Protein AF-A0A9D8T3E1-F1 (afdb_monomer_lite)

Structure (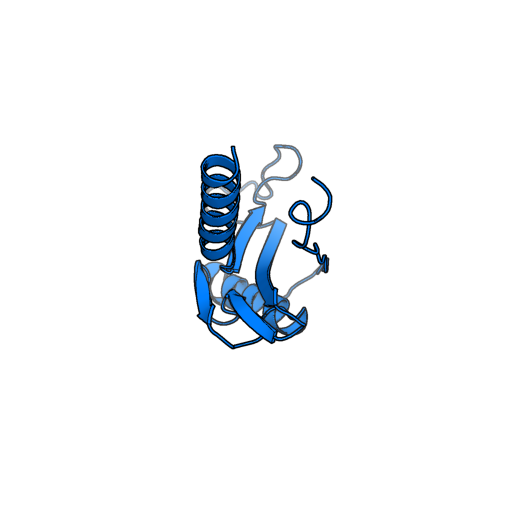mmCIF, N/CA/C/O backbone):
data_AF-A0A9D8T3E1-F1
#
_entry.id   AF-A0A9D8T3E1-F1
#
loop_
_atom_site.group_PDB
_atom_site.id
_atom_site.type_symbol
_atom_site.label_atom_id
_atom_site.label_alt_id
_atom_site.label_comp_id
_atom_site.label_asym_id
_atom_site.label_entity_id
_atom_site.label_seq_id
_atom_site.pdbx_PDB_ins_code
_atom_site.Cartn_x
_atom_site.Cartn_y
_atom_site.Cartn_z
_atom_site.occupancy
_atom_site.B_iso_or_equiv
_atom_site.auth_seq_id
_atom_site.auth_comp_id
_atom_site.auth_asym_id
_atom_site.auth_atom_id
_atom_site.pdbx_PDB_model_num
ATOM 1 N N . MET A 1 1 ? 8.317 22.763 -31.680 1.00 54.91 1 MET A N 1
ATOM 2 C CA . MET A 1 1 ? 7.349 21.783 -31.128 1.00 54.91 1 MET A CA 1
ATOM 3 C C . MET A 1 1 ? 8.020 20.753 -30.222 1.00 54.91 1 MET A C 1
ATOM 5 O O . MET A 1 1 ? 7.517 20.549 -29.128 1.00 54.91 1 MET A O 1
ATOM 9 N N . PHE A 1 2 ? 9.201 20.232 -30.577 1.00 56.47 2 PHE A N 1
ATOM 10 C CA . PHE A 1 2 ? 9.992 19.299 -29.751 1.00 56.47 2 PHE A CA 1
ATOM 11 C C . PHE A 1 2 ? 10.198 19.732 -28.284 1.00 56.47 2 PHE A C 1
ATOM 13 O O . PHE A 1 2 ? 9.968 18.948 -27.373 1.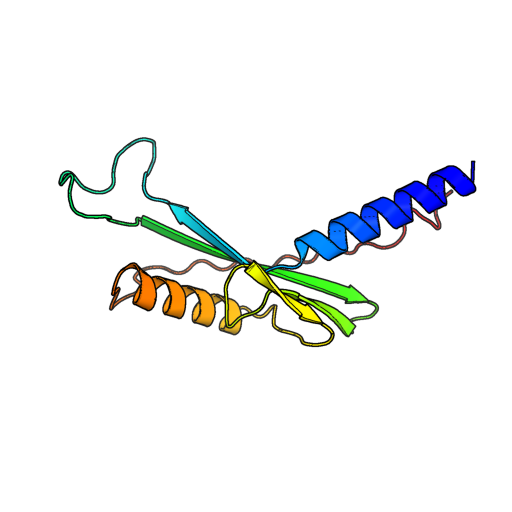00 56.47 2 PHE A O 1
ATOM 20 N N . LYS A 1 3 ? 10.526 21.010 -28.031 1.00 59.91 3 LYS A N 1
ATOM 21 C CA . LYS A 1 3 ? 10.675 21.544 -26.660 1.00 59.91 3 LYS A CA 1
ATOM 22 C C . LYS A 1 3 ? 9.391 21.471 -25.820 1.00 59.91 3 LYS A C 1
ATOM 24 O O . LYS A 1 3 ? 9.479 21.285 -24.617 1.00 59.91 3 LYS A O 1
ATOM 29 N N . LYS A 1 4 ? 8.211 21.611 -26.441 1.00 60.69 4 LYS A N 1
ATOM 30 C CA . LYS A 1 4 ? 6.919 21.528 -25.736 1.00 60.69 4 LYS A CA 1
ATOM 31 C C . LYS A 1 4 ? 6.581 20.075 -25.388 1.00 60.69 4 LYS A C 1
ATOM 33 O O . LYS A 1 4 ? 6.138 19.813 -24.281 1.00 60.69 4 LYS A O 1
ATOM 38 N N . ILE A 1 5 ? 6.873 19.142 -26.297 1.00 68.25 5 ILE A N 1
ATOM 39 C CA . ILE A 1 5 ? 6.680 17.699 -26.085 1.00 68.25 5 ILE A CA 1
ATOM 40 C C . ILE A 1 5 ? 7.617 17.186 -24.983 1.00 68.25 5 ILE A C 1
ATOM 42 O O . ILE A 1 5 ? 7.158 16.506 -24.072 1.00 68.25 5 ILE A O 1
ATOM 46 N N . LEU A 1 6 ? 8.892 17.593 -25.003 1.00 67.38 6 LEU A N 1
ATOM 47 C CA . LEU A 1 6 ? 9.873 17.220 -23.979 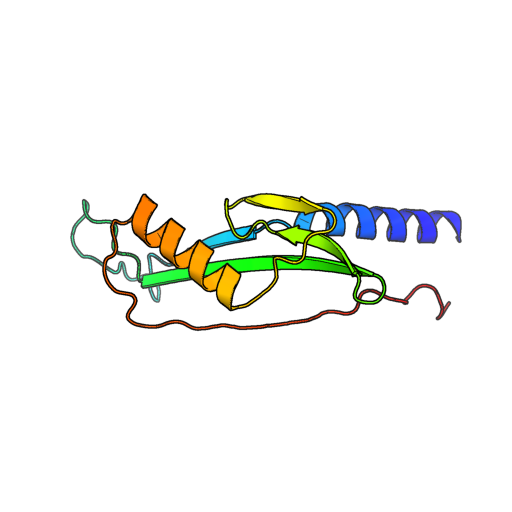1.00 67.38 6 LEU A CA 1
ATOM 48 C C . LEU A 1 6 ? 9.500 17.761 -22.586 1.00 67.38 6 LEU A C 1
ATOM 50 O O . LEU A 1 6 ? 9.701 17.096 -21.574 1.00 67.38 6 LEU A O 1
ATOM 54 N N . PHE A 1 7 ? 8.930 18.968 -22.532 1.00 69.31 7 PHE A N 1
ATOM 55 C CA . PHE A 1 7 ? 8.460 19.560 -21.282 1.00 69.31 7 PHE A CA 1
ATOM 56 C C . PHE A 1 7 ? 7.219 18.834 -20.746 1.00 69.31 7 PHE A C 1
ATOM 58 O O . PHE A 1 7 ? 7.145 18.543 -19.556 1.00 69.31 7 PHE A O 1
ATOM 65 N N . CYS A 1 8 ? 6.272 18.474 -21.619 1.00 67.38 8 CYS A N 1
ATOM 66 C CA . CYS A 1 8 ? 5.104 17.682 -21.238 1.00 67.38 8 CYS A CA 1
ATOM 67 C C . CYS A 1 8 ? 5.488 16.274 -20.761 1.00 67.38 8 CYS A C 1
ATOM 69 O O . CYS A 1 8 ? 4.962 15.827 -19.748 1.00 67.38 8 CYS A O 1
ATOM 71 N N . SER A 1 9 ? 6.431 15.591 -21.419 1.00 64.19 9 SER A N 1
ATOM 72 C CA . SER A 1 9 ? 6.894 14.271 -20.969 1.00 64.19 9 SER A CA 1
ATOM 73 C C . SER A 1 9 ? 7.634 14.340 -19.633 1.00 64.19 9 SER A C 1
ATOM 75 O O . SER A 1 9 ? 7.426 13.486 -18.777 1.00 64.19 9 SER A O 1
ATOM 77 N N . ALA A 1 10 ? 8.455 15.374 -19.422 1.00 64.69 10 ALA A N 1
ATOM 78 C CA . ALA A 1 10 ? 9.139 15.594 -18.149 1.00 64.69 10 ALA A CA 1
ATOM 79 C C . ALA A 1 10 ? 8.152 15.912 -17.015 1.00 64.69 10 ALA A C 1
ATOM 81 O O . ALA A 1 10 ? 8.315 15.418 -15.903 1.00 64.69 10 ALA A O 1
ATOM 82 N N . LEU A 1 11 ? 7.100 16.684 -17.300 1.00 66.38 11 LEU A N 1
ATOM 83 C CA . LEU A 1 11 ? 6.049 16.999 -16.334 1.00 66.38 11 LEU A CA 1
ATOM 84 C C . LEU A 1 11 ? 5.221 15.760 -15.970 1.00 66.38 11 LEU A C 1
ATOM 86 O O . LEU A 1 11 ? 4.952 15.531 -14.796 1.00 66.38 11 LEU A O 1
ATOM 90 N N . ILE A 1 12 ? 4.861 14.932 -16.953 1.00 65.50 12 ILE A N 1
ATOM 91 C CA . ILE A 1 12 ? 4.141 13.671 -16.716 1.00 65.50 12 ILE A CA 1
ATOM 92 C C . ILE A 1 12 ? 5.005 12.709 -15.895 1.00 65.50 12 ILE A C 1
ATOM 94 O O . ILE A 1 12 ? 4.510 12.113 -14.943 1.00 65.50 12 ILE A O 1
ATOM 98 N N . ALA A 1 13 ? 6.302 12.605 -16.202 1.00 63.25 13 ALA A N 1
ATOM 99 C CA . ALA A 1 13 ? 7.236 11.816 -15.405 1.00 63.25 13 ALA A CA 1
ATOM 100 C C . ALA A 1 13 ? 7.360 12.355 -13.969 1.00 63.25 13 ALA A C 1
ATOM 102 O O . ALA A 1 13 ? 7.337 11.575 -13.023 1.00 63.25 13 ALA A O 1
ATOM 103 N N . ALA A 1 14 ? 7.426 13.678 -13.787 1.00 61.69 14 ALA A N 1
ATOM 104 C CA . ALA A 1 14 ? 7.473 14.305 -12.466 1.00 61.69 14 ALA A CA 1
ATOM 105 C C . ALA A 1 14 ? 6.215 14.029 -11.633 1.00 61.69 14 ALA A C 1
ATOM 107 O O . ALA A 1 14 ? 6.323 13.678 -10.461 1.00 61.69 14 ALA A O 1
ATOM 108 N N . ILE A 1 15 ? 5.031 14.118 -12.244 1.00 64.50 15 ILE A N 1
ATOM 109 C CA . ILE A 1 15 ? 3.759 13.815 -11.577 1.00 64.50 15 ILE A CA 1
ATOM 110 C C . ILE A 1 15 ? 3.677 12.320 -11.239 1.00 64.50 15 ILE A C 1
ATOM 112 O O . ILE A 1 15 ? 3.310 11.972 -10.117 1.00 64.50 15 ILE A O 1
ATOM 116 N N . ALA A 1 16 ? 4.097 11.438 -12.151 1.00 61.69 16 ALA A N 1
ATOM 117 C CA . ALA A 1 16 ? 4.136 10.000 -11.899 1.00 61.69 16 ALA A CA 1
ATOM 118 C C . ALA A 1 16 ? 5.060 9.651 -10.721 1.00 61.69 16 ALA A C 1
ATOM 120 O O . ALA A 1 16 ? 4.676 8.869 -9.856 1.00 61.69 16 ALA A O 1
ATOM 121 N N . MET A 1 17 ? 6.238 10.281 -10.622 1.00 58.53 17 MET A N 1
ATOM 122 C CA . MET A 1 17 ? 7.164 10.083 -9.495 1.00 58.53 17 MET A CA 1
ATOM 123 C C . MET A 1 17 ? 6.539 10.446 -8.141 1.00 58.53 17 MET A C 1
ATOM 125 O O . MET A 1 17 ? 6.848 9.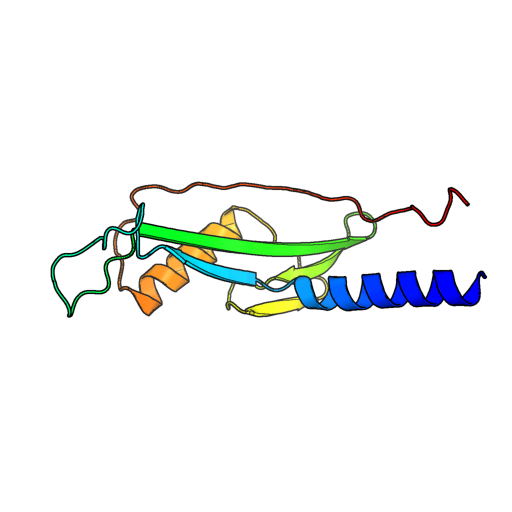802 -7.142 1.00 58.53 17 MET A O 1
ATOM 129 N N . THR A 1 18 ? 5.622 11.418 -8.097 1.00 62.28 18 THR A N 1
ATOM 130 C CA . THR A 1 18 ? 4.899 11.769 -6.860 1.00 62.28 18 THR A CA 1
ATOM 131 C C . THR A 1 18 ? 3.733 10.834 -6.525 1.00 62.28 18 THR A C 1
ATOM 133 O O . THR A 1 18 ? 3.267 10.843 -5.390 1.00 62.28 18 THR A O 1
ATOM 136 N N . SER A 1 19 ? 3.267 10.001 -7.465 1.00 64.06 19 SER A N 1
ATOM 137 C CA . SER A 1 19 ? 2.124 9.097 -7.257 1.00 64.06 19 SER A CA 1
ATOM 138 C C . SER A 1 19 ? 2.508 7.674 -6.843 1.00 64.06 19 SER A C 1
ATOM 140 O O . SER A 1 19 ? 1.631 6.829 -6.703 1.00 64.06 19 SER A O 1
ATOM 142 N N . ALA A 1 20 ? 3.796 7.377 -6.656 1.00 63.78 20 ALA A N 1
ATOM 143 C CA . ALA A 1 20 ? 4.255 6.029 -6.316 1.00 63.78 20 ALA A CA 1
ATOM 144 C C . ALA A 1 20 ? 4.039 5.644 -4.840 1.00 63.78 20 ALA A C 1
ATOM 146 O O . ALA A 1 20 ? 4.417 4.550 -4.444 1.00 63.78 20 ALA A O 1
ATOM 147 N N . CYS A 1 21 ? 3.477 6.514 -3.999 1.00 74.00 21 CYS A N 1
ATOM 148 C CA . CYS A 1 21 ? 3.393 6.230 -2.568 1.00 74.00 21 CYS A CA 1
ATOM 149 C C . CYS A 1 21 ? 2.230 5.287 -2.239 1.00 74.00 21 CYS A C 1
ATOM 151 O O . CYS A 1 21 ? 1.235 5.196 -2.959 1.00 74.00 21 CYS A O 1
ATOM 153 N N . SER A 1 22 ? 2.362 4.564 -1.127 1.00 77.62 22 SER A N 1
ATOM 154 C CA . SER A 1 22 ? 1.280 3.716 -0.619 1.00 77.62 22 SER A CA 1
ATOM 155 C C . SER A 1 22 ? 0.135 4.567 -0.066 1.00 77.62 22 SER A C 1
ATOM 157 O O . SER A 1 22 ? 0.389 5.583 0.584 1.00 77.62 22 SER A O 1
ATOM 159 N N . SER A 1 23 ? -1.112 4.146 -0.265 1.00 78.00 23 SER A N 1
ATOM 160 C CA . SER A 1 23 ? -2.286 4.821 0.294 1.00 78.00 23 SER A CA 1
ATOM 161 C C . SER A 1 23 ? -3.265 3.826 0.906 1.00 78.00 23 SER A C 1
ATOM 163 O O . SER A 1 23 ? -3.434 2.720 0.396 1.00 78.00 23 SER A O 1
ATOM 165 N N . VAL A 1 24 ? -3.911 4.232 2.000 1.00 76.12 24 VAL A N 1
ATOM 166 C CA . VAL A 1 24 ? -4.955 3.463 2.681 1.00 76.12 24 VAL A CA 1
ATOM 167 C C . VAL A 1 24 ? -6.242 4.284 2.666 1.00 76.12 24 VAL A C 1
ATOM 169 O O . VAL A 1 24 ? -6.239 5.458 3.032 1.00 76.12 24 VAL A O 1
ATOM 172 N N . ARG A 1 25 ? -7.346 3.690 2.208 1.00 78.94 25 ARG A N 1
ATOM 173 C CA . ARG A 1 25 ? -8.684 4.301 2.182 1.00 78.94 25 ARG A CA 1
ATOM 174 C C . ARG A 1 25 ? -9.663 3.437 2.966 1.00 78.94 25 ARG A C 1
ATOM 176 O O . ARG A 1 25 ? -9.571 2.212 2.939 1.00 78.94 25 ARG A O 1
ATOM 183 N N . LEU A 1 26 ? -10.609 4.086 3.635 1.00 76.00 26 LEU A N 1
ATOM 184 C CA . LEU A 1 26 ? -11.594 3.445 4.501 1.00 76.00 26 LEU A CA 1
ATOM 185 C C . LEU A 1 26 ? -12.997 3.637 3.929 1.00 76.00 26 LEU A C 1
ATOM 187 O O . LEU A 1 26 ? -13.361 4.748 3.548 1.00 76.00 26 LEU A O 1
ATOM 191 N N . GLY A 1 27 ? -13.772 2.556 3.881 1.00 69.00 27 GLY A N 1
ATOM 192 C CA . GLY A 1 27 ? -15.206 2.583 3.613 1.00 69.00 27 GLY A CA 1
ATOM 193 C C . GLY A 1 27 ? -15.981 2.440 4.919 1.00 69.00 27 GLY A C 1
ATOM 194 O O . GLY A 1 27 ? -16.010 1.351 5.497 1.00 69.00 27 GLY A O 1
ATOM 195 N N . ASN A 1 28 ? -16.597 3.530 5.378 1.00 66.38 28 ASN A N 1
ATOM 196 C CA . ASN A 1 28 ? -17.393 3.564 6.614 1.00 66.38 28 ASN A CA 1
ATOM 197 C C . ASN A 1 28 ? -18.908 3.502 6.353 1.00 66.38 28 ASN A C 1
ATOM 199 O O . ASN A 1 28 ? -19.678 3.222 7.272 1.00 66.38 28 ASN A O 1
ATOM 203 N N . ASP A 1 29 ? -19.311 3.712 5.099 1.00 67.19 29 ASP A N 1
ATOM 204 C CA . ASP A 1 29 ? -20.697 3.695 4.646 1.00 67.19 29 ASP A CA 1
ATOM 205 C C . ASP A 1 29 ? -20.850 2.696 3.493 1.00 67.19 29 ASP A C 1
ATOM 207 O O . ASP A 1 29 ? -19.979 2.583 2.625 1.00 67.19 29 ASP A O 1
ATOM 211 N N . LEU A 1 30 ? -21.969 1.973 3.478 1.00 66.81 30 LEU A N 1
ATOM 212 C CA . LEU A 1 30 ? -22.380 1.123 2.361 1.00 66.81 30 LEU A CA 1
ATOM 213 C C . LEU A 1 30 ? -23.712 1.653 1.837 1.00 66.81 30 LEU A C 1
ATOM 215 O O . LEU A 1 30 ? -24.720 1.569 2.533 1.00 66.81 30 LEU A O 1
ATOM 219 N N . ASN A 1 31 ? -23.723 2.187 0.613 1.00 74.25 31 ASN A N 1
ATOM 220 C CA . ASN A 1 31 ? -24.917 2.780 -0.007 1.00 74.25 31 ASN A CA 1
ATOM 221 C C . ASN A 1 31 ? -25.579 3.867 0.869 1.00 74.25 31 ASN A C 1
ATOM 223 O O . ASN A 1 31 ? -26.783 3.813 1.108 1.00 74.25 31 ASN A O 1
ATOM 227 N N . ASP A 1 32 ? -24.785 4.809 1.390 1.00 72.69 32 ASP A N 1
ATOM 228 C CA . ASP A 1 32 ? -25.217 5.891 2.300 1.00 72.69 32 ASP A CA 1
ATOM 229 C C . ASP A 1 32 ? -25.819 5.428 3.641 1.00 72.69 32 ASP A C 1
ATOM 231 O O . ASP A 1 32 ? -26.373 6.225 4.402 1.00 72.69 32 ASP A O 1
ATOM 235 N N . VAL A 1 33 ? -25.683 4.141 3.974 1.00 67.06 33 VAL A N 1
ATOM 236 C CA . VAL A 1 33 ? -26.074 3.594 5.273 1.00 67.06 33 VAL A CA 1
ATOM 237 C C . VAL A 1 33 ? -24.829 3.399 6.130 1.00 67.06 33 VAL A C 1
ATOM 239 O O . VAL A 1 33 ? -23.891 2.694 5.746 1.00 67.06 33 VAL A O 1
ATOM 242 N N . LYS A 1 34 ? -24.848 4.001 7.323 1.00 67.19 34 LYS A N 1
ATOM 243 C CA . LYS A 1 34 ? -23.814 3.792 8.337 1.00 67.19 34 LYS A CA 1
ATOM 244 C C . LYS A 1 34 ? -23.786 2.332 8.763 1.00 67.19 34 LYS A C 1
ATOM 246 O O . LYS A 1 34 ? -24.821 1.737 9.053 1.00 67.19 34 LYS A O 1
ATOM 251 N N . LEU A 1 35 ? -22.584 1.789 8.895 1.00 67.75 35 LEU A N 1
ATOM 252 C CA . LEU A 1 35 ? -22.369 0.403 9.320 1.00 67.75 35 LEU A CA 1
ATOM 253 C C . LEU A 1 35 ? -22.689 0.140 10.794 1.00 67.75 35 LEU A C 1
ATOM 255 O O . LEU A 1 35 ? -22.731 -1.009 11.225 1.00 67.75 35 LEU A O 1
ATOM 259 N N . THR A 1 36 ? -22.904 1.194 11.573 1.00 66.81 36 THR A N 1
ATOM 260 C CA . THR A 1 36 ? -23.275 1.097 12.979 1.00 66.81 36 THR A CA 1
ATOM 261 C C . THR A 1 36 ? -24.299 2.156 13.345 1.00 66.81 36 THR A C 1
ATOM 263 O O . THR A 1 36 ? -24.282 3.285 12.850 1.00 66.81 36 THR A O 1
ATOM 266 N N . THR A 1 37 ? -25.204 1.765 14.233 1.00 63.06 37 THR A N 1
ATOM 267 C CA . THR A 1 37 ? -26.211 2.625 14.856 1.00 63.06 37 THR A CA 1
ATOM 268 C C . THR A 1 37 ? -25.656 3.418 16.036 1.00 63.06 37 THR A C 1
ATOM 270 O O . THR A 1 37 ? -26.310 4.347 16.505 1.00 63.06 37 THR A O 1
ATOM 273 N N . GLU A 1 38 ? -24.464 3.075 16.531 1.00 64.62 38 GLU A N 1
ATOM 274 C CA . GLU A 1 38 ? -23.857 3.745 17.676 1.00 64.62 38 GLU A CA 1
ATOM 275 C C . GLU A 1 38 ? -22.924 4.885 17.256 1.00 64.62 38 GLU A C 1
ATOM 277 O O . GLU A 1 38 ? -21.961 4.686 16.521 1.00 64.62 38 GLU A O 1
ATOM 282 N N . ALA A 1 39 ? -23.163 6.086 17.790 1.00 60.44 39 ALA A N 1
ATOM 283 C CA . ALA A 1 39 ? -22.393 7.289 17.459 1.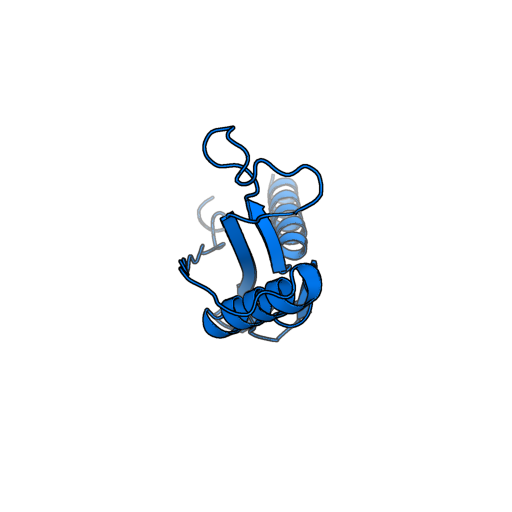00 60.44 39 ALA A CA 1
ATOM 284 C C . ALA A 1 39 ? -20.919 7.250 17.915 1.00 60.44 39 ALA A C 1
ATOM 286 O O . ALA A 1 39 ? -20.121 8.054 17.441 1.00 60.44 39 ALA A O 1
ATOM 287 N N . ASN A 1 40 ? -20.564 6.339 18.829 1.00 56.72 40 ASN A N 1
ATOM 288 C CA . ASN A 1 40 ? -19.236 6.266 19.452 1.00 56.72 40 ASN A CA 1
ATOM 289 C C . ASN A 1 40 ? -18.361 5.114 18.940 1.00 56.72 40 ASN A C 1
ATOM 291 O O . ASN A 1 40 ? -17.216 4.991 19.374 1.00 56.72 40 ASN A O 1
ATOM 295 N N . TYR A 1 41 ? -18.874 4.265 18.048 1.00 55.31 41 TYR A N 1
ATOM 296 C CA . TYR A 1 41 ? -18.104 3.159 17.487 1.00 55.31 41 TYR A CA 1
ATOM 297 C C . TYR A 1 41 ? -17.768 3.462 16.029 1.00 55.31 41 TYR A C 1
ATOM 299 O O . TYR A 1 41 ? -18.656 3.665 15.210 1.00 55.31 41 TYR A O 1
ATOM 307 N N . GLU A 1 42 ? -16.483 3.465 15.681 1.00 57.84 42 GLU A N 1
ATOM 308 C CA . GLU A 1 42 ? -16.070 3.434 14.278 1.00 57.84 42 GLU A CA 1
ATOM 309 C C . GLU A 1 42 ? -16.122 1.979 13.807 1.00 57.84 42 GLU A C 1
ATOM 311 O O . GLU A 1 42 ? -15.214 1.188 14.063 1.00 57.84 42 GLU A O 1
ATOM 316 N N . THR A 1 43 ? -17.231 1.603 13.168 1.00 61.84 43 THR A N 1
ATOM 317 C CA . THR A 1 43 ? -17.301 0.354 12.403 1.00 61.84 43 THR A CA 1
ATOM 318 C C . THR A 1 43 ? -16.832 0.637 10.991 1.00 61.84 43 THR A C 1
ATOM 320 O O . THR A 1 43 ? -17.250 1.609 10.369 1.00 61.84 43 THR A O 1
ATOM 323 N N . MET A 1 44 ? -15.956 -0.221 10.496 1.00 64.19 44 MET A N 1
ATOM 324 C CA . MET A 1 44 ? -15.332 -0.063 9.199 1.00 64.19 44 MET A CA 1
ATOM 325 C C . MET A 1 44 ? -15.687 -1.279 8.349 1.00 64.19 44 MET A C 1
ATOM 327 O O . MET A 1 44 ? -15.507 -2.417 8.781 1.00 64.19 44 MET A O 1
ATOM 331 N N . GLY A 1 45 ? -16.238 -1.035 7.164 1.00 65.69 45 GLY A N 1
ATOM 332 C CA . GLY A 1 45 ? -16.750 -2.088 6.287 1.00 65.69 45 GLY A CA 1
ATOM 333 C C . GLY A 1 45 ? -15.680 -2.624 5.357 1.00 65.69 45 GLY A C 1
ATOM 334 O O . GLY A 1 45 ? -15.671 -3.812 5.058 1.00 65.69 45 GLY A O 1
ATOM 335 N N . HIS A 1 46 ? -14.756 -1.761 4.921 1.00 74.94 46 HIS A N 1
ATOM 336 C CA . HIS A 1 46 ? -13.687 -2.146 4.003 1.00 74.94 46 HIS A CA 1
ATOM 337 C C . HIS A 1 46 ? -12.439 -1.252 4.146 1.00 74.94 46 HIS A C 1
ATOM 339 O O . HIS A 1 46 ? -12.565 -0.029 4.231 1.00 74.94 46 HIS A O 1
ATOM 345 N N . ILE A 1 47 ? -11.238 -1.854 4.164 1.00 78.06 47 ILE A N 1
ATOM 346 C CA . ILE A 1 47 ? -9.953 -1.144 3.992 1.00 78.06 47 ILE A CA 1
ATOM 347 C C . ILE A 1 47 ? -9.475 -1.422 2.582 1.00 78.06 47 ILE A C 1
ATOM 349 O O . ILE A 1 47 ? -9.210 -2.572 2.242 1.00 78.06 47 ILE A O 1
ATOM 353 N N . ASN A 1 48 ? -9.276 -0.370 1.800 1.00 83.06 48 ASN A N 1
ATOM 354 C CA . ASN A 1 48 ? -8.568 -0.468 0.537 1.00 83.06 48 ASN A CA 1
ATOM 355 C C . ASN A 1 48 ? -7.125 0.010 0.720 1.00 83.06 48 ASN A C 1
ATOM 357 O O . ASN A 1 48 ? -6.904 1.166 1.083 1.00 83.06 48 ASN A O 1
ATOM 361 N N . VAL A 1 49 ? -6.152 -0.858 0.447 1.00 83.44 49 VAL A N 1
ATOM 362 C CA . VAL A 1 49 ? -4.726 -0.509 0.452 1.00 83.44 49 VAL A CA 1
ATOM 363 C C . VAL A 1 49 ? -4.186 -0.594 -0.965 1.00 83.44 49 VAL A C 1
ATOM 365 O O . VAL A 1 49 ? -4.200 -1.665 -1.563 1.00 83.44 49 VAL A O 1
ATOM 368 N N . ASP A 1 50 ? -3.648 0.520 -1.453 1.00 84.81 50 ASP A N 1
ATOM 369 C CA . ASP A 1 50 ? -2.993 0.600 -2.754 1.00 84.81 50 ASP A CA 1
ATOM 370 C C . ASP A 1 50 ? -1.495 0.847 -2.554 1.00 84.81 50 ASP A C 1
ATOM 372 O O . ASP A 1 50 ? -1.098 1.811 -1.895 1.00 84.81 50 ASP A O 1
ATOM 376 N N . ILE A 1 51 ? -0.659 0.002 -3.156 1.00 85.44 51 ILE A N 1
ATOM 377 C CA . ILE A 1 51 ? 0.788 0.214 -3.259 1.00 85.44 51 ILE A CA 1
ATOM 378 C C . ILE A 1 51 ? 1.114 0.356 -4.745 1.00 85.44 51 ILE A C 1
ATOM 380 O O . ILE A 1 51 ? 0.867 -0.564 -5.519 1.00 85.44 51 ILE A O 1
ATOM 384 N N . TRP A 1 52 ? 1.655 1.508 -5.139 1.00 85.44 52 TRP A N 1
ATOM 385 C CA . TRP A 1 52 ? 2.049 1.792 -6.520 1.00 85.44 52 TRP A CA 1
ATOM 386 C C . TRP A 1 52 ? 3.562 1.713 -6.689 1.00 85.44 52 TRP A C 1
ATOM 388 O O . TRP A 1 52 ? 4.312 1.872 -5.731 1.00 85.44 52 TRP A O 1
ATOM 398 N N . GLY A 1 53 ? 4.024 1.485 -7.915 1.00 84.19 53 GLY A N 1
ATOM 399 C CA . GLY A 1 53 ? 5.442 1.571 -8.238 1.00 84.19 53 GLY A CA 1
ATOM 400 C C . GLY A 1 53 ? 5.687 1.908 -9.697 1.00 84.19 53 GLY A C 1
ATOM 401 O O . GLY A 1 53 ? 4.864 1.640 -10.571 1.00 84.19 53 GLY A O 1
ATOM 402 N N . ILE A 1 54 ? 6.833 2.530 -9.942 1.00 83.75 54 ILE A N 1
ATOM 403 C CA . ILE A 1 54 ? 7.330 2.931 -11.250 1.00 83.75 54 ILE A CA 1
ATOM 404 C C . ILE A 1 54 ? 8.559 2.088 -11.544 1.00 83.75 54 ILE A C 1
ATOM 406 O O . ILE A 1 54 ? 9.566 2.164 -10.834 1.00 83.75 54 ILE A O 1
ATOM 410 N N . TYR A 1 55 ? 8.473 1.325 -12.628 1.00 81.81 55 TYR A N 1
ATOM 411 C CA . TYR A 1 55 ? 9.508 0.399 -13.061 1.00 81.81 55 TYR A CA 1
ATOM 412 C C . TYR A 1 55 ? 10.063 0.836 -14.411 1.00 81.81 55 TYR A C 1
ATOM 414 O O . TYR A 1 55 ? 9.318 1.240 -15.305 1.00 81.81 55 TYR A O 1
ATOM 422 N N . VAL A 1 56 ? 11.375 0.710 -14.577 1.00 81.38 56 VAL A N 1
ATOM 423 C CA . VAL A 1 56 ? 12.072 0.894 -15.853 1.00 81.38 56 VAL A CA 1
ATOM 424 C C . VAL A 1 56 ? 12.768 -0.420 -16.180 1.00 81.38 56 VAL A C 1
ATOM 426 O O . VAL A 1 56 ? 13.606 -0.867 -15.411 1.00 81.38 56 VAL A O 1
ATOM 429 N N . PHE A 1 57 ? 12.402 -1.074 -17.287 1.00 79.25 57 PHE A N 1
ATOM 430 C CA . PHE A 1 57 ? 12.936 -2.396 -17.668 1.00 79.25 57 PHE A CA 1
ATOM 431 C C . PHE A 1 57 ? 12.899 -3.437 -16.532 1.00 79.25 57 PHE A C 1
ATOM 433 O O . PHE A 1 57 ? 13.869 -4.157 -16.310 1.00 79.25 57 PHE A O 1
ATOM 440 N N . ASN A 1 58 ? 11.775 -3.512 -15.810 1.00 77.69 58 ASN A N 1
ATOM 441 C CA . ASN A 1 58 ? 11.586 -4.397 -14.650 1.00 77.69 58 ASN A CA 1
ATOM 442 C C . ASN A 1 58 ? 12.461 -4.060 -13.423 1.00 77.69 58 ASN A C 1
ATOM 444 O O . ASN A 1 58 ? 12.522 -4.832 -12.472 1.00 77.69 58 ASN A O 1
ATOM 448 N N . PHE A 1 59 ? 13.128 -2.904 -13.425 1.00 81.00 59 PHE A N 1
ATOM 449 C CA . PHE A 1 59 ? 13.874 -2.388 -12.286 1.00 81.00 59 PHE A CA 1
ATOM 450 C C . PHE A 1 59 ? 13.036 -1.327 -11.549 1.00 81.00 59 PHE A C 1
ATOM 452 O O . PHE A 1 59 ? 12.608 -0.356 -12.186 1.00 81.00 59 PHE A O 1
ATOM 459 N N . PRO A 1 60 ? 12.764 -1.488 -10.240 1.00 84.00 60 PRO A N 1
ATOM 460 C CA . PRO A 1 60 ? 11.966 -0.534 -9.473 1.00 84.00 60 PRO A CA 1
ATOM 461 C C . PRO A 1 60 ? 12.750 0.768 -9.289 1.00 84.00 60 PRO A C 1
ATOM 463 O O . PRO A 1 60 ? 13.841 0.770 -8.728 1.00 84.00 60 PRO A O 1
ATOM 466 N N . ILE A 1 61 ? 12.207 1.896 -9.745 1.00 84.94 61 ILE A N 1
ATOM 467 C CA . ILE A 1 61 ? 12.800 3.218 -9.488 1.00 84.94 61 ILE A CA 1
ATOM 468 C C . ILE A 1 61 ? 12.166 3.824 -8.238 1.00 84.94 61 ILE A C 1
ATOM 470 O O . ILE A 1 61 ? 12.875 4.248 -7.327 1.00 84.94 61 ILE A O 1
ATOM 474 N N . PHE A 1 62 ? 10.834 3.798 -8.179 1.00 85.25 62 PHE A N 1
ATOM 475 C CA . PHE A 1 62 ? 10.038 4.249 -7.040 1.00 85.25 62 PHE A CA 1
ATOM 476 C C . PHE A 1 62 ? 8.956 3.222 -6.729 1.00 85.25 62 PHE A C 1
ATOM 478 O O . PHE A 1 62 ? 8.342 2.686 -7.645 1.00 85.25 62 PHE A O 1
ATOM 485 N N . SER A 1 63 ? 8.684 2.978 -5.456 1.00 86.12 63 SER A N 1
ATOM 486 C CA . SER A 1 63 ? 7.629 2.073 -4.997 1.00 86.12 63 SER A CA 1
ATOM 487 C C . SER A 1 63 ? 7.035 2.565 -3.680 1.00 86.12 63 SER A C 1
ATOM 489 O O . SER A 1 63 ? 7.696 3.246 -2.901 1.00 86.12 63 SER A O 1
ATOM 491 N N . GLY A 1 64 ? 5.778 2.247 -3.399 1.00 82.00 64 GLY A N 1
ATOM 492 C CA . GLY A 1 64 ? 5.123 2.646 -2.157 1.00 82.00 64 GLY A CA 1
ATOM 493 C C . GLY A 1 64 ? 5.602 1.791 -0.990 1.00 82.00 64 GLY A C 1
ATOM 494 O O . GLY A 1 64 ? 5.721 0.578 -1.110 1.00 82.00 64 GLY A O 1
ATOM 495 N N . SER A 1 65 ? 5.872 2.376 0.171 1.00 82.06 65 SER A N 1
ATOM 496 C CA . SER A 1 65 ? 6.352 1.627 1.336 1.00 82.06 65 SER A CA 1
ATOM 497 C C . SER A 1 65 ? 5.310 0.614 1.826 1.00 82.06 65 SER A C 1
ATOM 499 O O . SER A 1 65 ? 4.174 0.955 2.120 1.00 82.06 65 SER A O 1
ATOM 501 N N . SER A 1 66 ? 5.716 -0.642 2.024 1.00 83.94 66 SER A N 1
ATOM 502 C CA . SER A 1 66 ? 4.875 -1.663 2.672 1.00 83.94 66 SER A CA 1
ATOM 503 C C . SER A 1 66 ? 4.829 -1.544 4.201 1.00 83.94 66 SER A C 1
ATOM 505 O O . SER A 1 66 ? 4.120 -2.287 4.877 1.00 83.94 66 SER A O 1
ATOM 507 N N . ARG A 1 67 ? 5.624 -0.630 4.777 1.00 81.50 67 ARG A N 1
ATOM 508 C CA . ARG A 1 67 ? 5.809 -0.500 6.232 1.00 81.50 67 ARG A CA 1
ATOM 509 C C . ARG A 1 67 ? 5.058 0.681 6.826 1.00 81.50 67 ARG A C 1
ATOM 511 O O . ARG A 1 67 ? 4.664 0.601 7.992 1.00 81.50 67 ARG A O 1
ATOM 518 N N . VAL A 1 68 ? 4.933 1.765 6.072 1.00 79.31 68 VAL A N 1
ATOM 519 C CA . VAL A 1 68 ? 4.358 3.037 6.514 1.00 79.31 68 VAL A CA 1
ATOM 520 C C . VAL A 1 68 ? 3.542 3.586 5.355 1.00 79.31 68 VAL A C 1
ATOM 522 O O . VAL A 1 68 ? 4.041 3.646 4.235 1.00 79.31 68 VAL A O 1
ATOM 525 N N . GLU A 1 69 ? 2.297 3.957 5.628 1.00 81.69 69 GLU A N 1
ATOM 526 C CA . GLU A 1 69 ? 1.435 4.600 4.640 1.00 81.69 69 GLU A CA 1
ATOM 527 C C . GLU A 1 69 ? 1.990 5.968 4.217 1.00 81.69 69 GLU A C 1
ATOM 529 O O . GLU A 1 69 ? 2.660 6.644 4.993 1.00 81.69 69 GLU A O 1
ATOM 534 N N . GLY A 1 70 ? 1.734 6.387 2.978 1.00 78.94 70 GLY A N 1
ATOM 535 C CA . GLY A 1 70 ? 2.202 7.671 2.448 1.00 78.94 70 GLY A CA 1
ATOM 536 C C . GLY A 1 70 ? 3.701 7.748 2.140 1.00 78.94 70 GLY A C 1
ATOM 537 O O . GLY A 1 70 ? 4.127 8.690 1.478 1.00 78.94 70 GLY A O 1
ATOM 538 N N . GLU A 1 71 ? 4.503 6.763 2.547 1.00 80.81 71 GLU A N 1
ATOM 539 C CA . GLU A 1 71 ? 5.922 6.720 2.206 1.00 80.81 71 GLU A CA 1
ATOM 540 C C . GLU A 1 71 ? 6.166 6.089 0.830 1.00 80.81 71 GLU A C 1
ATOM 542 O O . GLU A 1 71 ? 5.456 5.183 0.378 1.00 80.81 71 GLU A O 1
ATOM 547 N N . CYS A 1 72 ? 7.245 6.543 0.203 1.00 83.44 72 CYS A N 1
ATOM 548 C CA . CYS A 1 72 ? 7.809 5.999 -1.020 1.00 83.44 72 CYS A CA 1
ATOM 549 C C . CYS A 1 72 ? 9.228 5.471 -0.726 1.00 83.44 72 CYS A C 1
ATOM 551 O O . CYS A 1 72 ? 9.989 6.090 0.020 1.00 83.44 72 CYS A O 1
ATOM 553 N N . ARG A 1 73 ? 9.602 4.340 -1.321 1.00 83.75 73 ARG A N 1
ATOM 554 C CA . ARG A 1 73 ? 10.962 3.799 -1.363 1.00 83.75 73 ARG A CA 1
ATOM 555 C C . ARG A 1 73 ? 11.543 3.948 -2.764 1.00 83.75 73 ARG A C 1
ATOM 557 O O . ARG A 1 73 ? 10.826 3.892 -3.759 1.00 83.75 73 ARG A O 1
ATOM 564 N N . MET A 1 74 ? 12.854 4.153 -2.824 1.00 83.69 74 MET A N 1
ATOM 565 C CA . MET A 1 74 ? 13.617 4.178 -4.069 1.00 83.69 74 MET A CA 1
ATOM 566 C C . MET A 1 74 ? 14.409 2.883 -4.198 1.00 83.69 74 MET A C 1
ATOM 568 O O . MET A 1 74 ? 15.001 2.444 -3.213 1.00 83.69 74 MET A O 1
ATOM 572 N N . PHE A 1 75 ? 14.446 2.308 -5.402 1.00 84.81 75 PHE A N 1
ATOM 573 C CA . PHE A 1 75 ? 15.232 1.103 -5.714 1.00 84.81 75 PHE A CA 1
ATOM 574 C C . PHE A 1 75 ? 14.908 -0.143 -4.873 1.00 84.81 75 PHE A C 1
ATOM 576 O O . PHE A 1 75 ? 15.738 -1.039 -4.744 1.00 84.81 75 PHE A O 1
ATOM 583 N N . ASP A 1 76 ? 13.700 -0.208 -4.318 1.00 84.56 76 ASP A N 1
ATOM 584 C CA . ASP A 1 76 ? 13.187 -1.344 -3.552 1.00 84.56 76 ASP A CA 1
ATOM 585 C C . ASP A 1 76 ? 11.851 -1.780 -4.155 1.00 84.56 76 ASP A C 1
ATOM 587 O O . ASP A 1 76 ? 11.058 -0.927 -4.558 1.00 84.56 76 ASP A O 1
ATOM 591 N N . ASP A 1 77 ? 11.589 -3.082 -4.239 1.00 84.12 77 ASP A N 1
ATOM 592 C CA . ASP A 1 77 ? 10.330 -3.598 -4.779 1.00 84.12 77 ASP A CA 1
ATOM 593 C C . ASP A 1 77 ? 9.389 -4.021 -3.653 1.00 84.12 77 ASP A C 1
ATOM 595 O O . ASP A 1 77 ? 9.475 -5.111 -3.083 1.00 84.12 77 ASP A O 1
ATOM 599 N N . SER A 1 78 ? 8.460 -3.131 -3.334 1.00 84.44 78 SER A N 1
ATOM 600 C CA . SER A 1 78 ? 7.437 -3.353 -2.321 1.00 84.44 78 SER A CA 1
ATOM 601 C C . SER A 1 78 ? 6.047 -3.617 -2.904 1.00 84.44 78 SER A C 1
ATOM 603 O O . SER A 1 78 ? 5.143 -3.929 -2.124 1.00 84.44 78 SER A O 1
ATOM 605 N N . VAL A 1 79 ? 5.861 -3.556 -4.231 1.00 85.44 79 VAL A N 1
ATOM 606 C CA . VAL A 1 79 ? 4.555 -3.702 -4.907 1.00 85.44 79 VAL A CA 1
ATOM 607 C C . VAL A 1 79 ? 4.205 -5.181 -5.064 1.00 85.44 79 VAL A C 1
ATOM 609 O O . VAL A 1 79 ? 4.138 -5.738 -6.157 1.00 85.44 79 VAL A O 1
ATOM 612 N N . THR A 1 80 ? 3.980 -5.853 -3.938 1.00 87.12 80 THR A N 1
ATOM 613 C CA . THR A 1 80 ? 3.544 -7.252 -3.923 1.00 87.12 80 THR A CA 1
ATOM 614 C C . THR A 1 80 ? 2.240 -7.406 -3.142 1.00 87.12 80 THR A C 1
ATOM 616 O O . THR A 1 80 ? 2.023 -6.687 -2.159 1.00 87.12 80 THR A O 1
ATOM 619 N N . PRO A 1 81 ? 1.376 -8.372 -3.511 1.00 85.25 81 PRO A N 1
ATOM 620 C CA . PRO A 1 81 ? 0.150 -8.662 -2.766 1.00 85.25 81 PRO A CA 1
ATOM 621 C C . PRO A 1 81 ? 0.402 -8.914 -1.276 1.00 85.25 81 PRO A C 1
ATOM 623 O O . PRO A 1 81 ? -0.297 -8.377 -0.422 1.00 85.25 81 PRO A O 1
ATOM 626 N N . GLY A 1 82 ? 1.447 -9.681 -0.947 1.00 85.75 82 GLY A N 1
ATOM 627 C CA . GLY A 1 82 ? 1.795 -9.988 0.441 1.00 85.75 82 GLY A CA 1
ATOM 628 C C . GLY A 1 82 ? 2.143 -8.738 1.251 1.00 85.75 82 GLY A C 1
ATOM 629 O O . GLY A 1 82 ? 1.703 -8.595 2.391 1.00 85.75 82 GLY A O 1
ATOM 630 N N . ASN A 1 83 ? 2.872 -7.799 0.649 1.00 88.44 83 ASN A N 1
ATOM 631 C CA . ASN A 1 83 ? 3.197 -6.517 1.269 1.00 88.44 83 ASN A CA 1
ATOM 632 C C . ASN A 1 83 ? 1.959 -5.633 1.472 1.00 88.44 83 ASN A C 1
ATOM 634 O O . ASN A 1 83 ? 1.838 -4.993 2.517 1.00 88.44 83 ASN A O 1
ATOM 638 N N . ALA A 1 84 ? 1.026 -5.627 0.517 1.00 85.62 84 ALA A N 1
ATOM 639 C CA . ALA A 1 84 ? -0.238 -4.904 0.647 1.00 85.62 84 ALA A CA 1
ATOM 640 C C . ALA A 1 84 ? -1.088 -5.452 1.805 1.00 85.62 84 ALA A C 1
ATOM 642 O O . ALA A 1 84 ? -1.576 -4.682 2.632 1.00 85.62 84 ALA A O 1
ATOM 643 N N . VAL A 1 85 ? -1.179 -6.780 1.942 1.00 87.00 85 VAL A N 1
ATOM 644 C CA . VAL A 1 85 ? -1.882 -7.435 3.061 1.00 87.00 85 VAL A CA 1
ATOM 645 C C . VAL A 1 85 ? -1.214 -7.133 4.404 1.00 87.00 85 VAL A C 1
ATOM 647 O O . VAL A 1 85 ? -1.903 -6.892 5.398 1.00 87.00 85 VAL A O 1
ATOM 650 N N . GLN A 1 86 ? 0.121 -7.109 4.460 1.00 88.00 86 GLN A N 1
ATOM 651 C CA . GLN A 1 86 ? 0.850 -6.741 5.679 1.00 88.00 86 GLN A CA 1
ATOM 652 C C . GLN A 1 86 ? 0.577 -5.293 6.092 1.00 88.00 86 GLN A C 1
ATOM 654 O O . GLN A 1 86 ? 0.310 -5.040 7.270 1.00 88.00 86 GLN A O 1
ATOM 659 N N . LEU A 1 87 ? 0.602 -4.357 5.139 1.00 87.31 87 LEU A N 1
ATOM 660 C CA . LEU A 1 87 ? 0.287 -2.953 5.392 1.00 87.31 87 LEU A CA 1
ATOM 661 C C . LEU A 1 87 ? -1.164 -2.793 5.869 1.00 87.31 87 LEU A C 1
ATOM 663 O O . LEU A 1 87 ? -1.398 -2.133 6.882 1.00 87.31 87 LEU A O 1
ATOM 667 N N . LEU A 1 88 ? -2.113 -3.476 5.218 1.00 86.81 88 LEU A N 1
ATOM 668 C CA . LEU A 1 88 ? -3.528 -3.514 5.606 1.00 86.81 88 LEU A CA 1
ATOM 669 C C . LEU A 1 88 ? -3.706 -4.030 7.032 1.00 86.81 88 LEU A C 1
ATOM 671 O O . LEU A 1 88 ? -4.337 -3.376 7.859 1.00 86.81 88 LEU A O 1
ATOM 675 N N . THR A 1 89 ? -3.108 -5.177 7.350 1.00 85.75 89 THR A N 1
ATOM 676 C CA . THR A 1 89 ? -3.226 -5.807 8.673 1.00 85.75 89 THR A CA 1
ATOM 677 C C . THR A 1 89 ? -2.609 -4.929 9.757 1.00 85.75 89 THR A C 1
ATOM 679 O O . THR A 1 89 ? -3.175 -4.771 10.842 1.00 85.75 89 THR A O 1
ATOM 682 N N . LYS A 1 90 ? -1.454 -4.314 9.471 1.00 86.69 90 LYS A N 1
ATOM 683 C CA . LYS A 1 90 ? -0.795 -3.380 10.386 1.00 86.69 90 LYS A CA 1
ATOM 684 C C . LYS A 1 90 ? -1.668 -2.154 10.641 1.00 86.69 90 LYS A C 1
ATOM 686 O O . LYS A 1 90 ? -1.826 -1.772 11.800 1.00 86.69 90 LYS A O 1
ATOM 691 N N . TYR A 1 91 ? -2.255 -1.577 9.593 1.00 85.38 91 TYR A N 1
ATOM 692 C CA . TYR A 1 91 ? -3.156 -0.432 9.701 1.00 85.38 91 TYR A CA 1
ATOM 693 C C . TYR A 1 91 ? -4.422 -0.780 10.497 1.00 85.38 91 TYR A C 1
ATOM 695 O O . TYR A 1 91 ? -4.750 -0.100 11.471 1.00 85.38 91 TYR A O 1
ATOM 703 N N . ALA A 1 92 ? -5.071 -1.902 10.171 1.00 83.56 92 ALA A N 1
ATOM 704 C CA . ALA A 1 92 ? -6.259 -2.402 10.861 1.00 83.56 92 ALA A CA 1
ATOM 705 C C . ALA A 1 92 ? -6.007 -2.635 12.359 1.00 83.56 92 ALA A C 1
ATOM 707 O O . ALA A 1 92 ? -6.801 -2.231 13.212 1.00 83.56 92 ALA A O 1
ATOM 708 N N . LYS A 1 93 ? -4.872 -3.253 12.701 1.00 84.06 93 LYS A N 1
ATOM 709 C CA . LYS A 1 93 ? -4.496 -3.515 14.093 1.00 84.06 93 LYS A CA 1
ATOM 710 C C . LYS A 1 93 ? -4.159 -2.229 14.846 1.00 84.06 93 LYS A C 1
ATOM 712 O O . LYS A 1 93 ? -4.580 -2.075 15.990 1.00 84.06 93 LYS A O 1
ATOM 717 N N . ALA A 1 94 ? -3.406 -1.320 14.227 1.00 83.50 94 ALA A N 1
ATOM 718 C CA . ALA A 1 94 ? -2.971 -0.082 14.868 1.00 83.50 94 ALA A CA 1
ATOM 719 C C . ALA A 1 94 ? -4.134 0.888 15.110 1.00 83.50 94 ALA A C 1
ATOM 721 O O . ALA A 1 94 ? -4.222 1.476 16.187 1.00 83.50 94 ALA A O 1
ATOM 722 N N . ARG A 1 95 ? -5.029 1.046 14.128 1.00 78.31 95 ARG A N 1
ATOM 723 C CA . ARG A 1 95 ? -6.098 2.048 14.174 1.00 78.31 95 ARG A CA 1
ATOM 724 C C . ARG A 1 95 ? -7.392 1.523 14.791 1.00 78.31 95 ARG A C 1
ATOM 726 O O . ARG A 1 95 ? -8.016 2.246 15.560 1.00 78.31 95 ARG A O 1
ATOM 733 N N . TYR A 1 96 ? -7.742 0.265 14.519 1.00 76.06 96 TYR A N 1
ATOM 734 C CA . TYR A 1 96 ? -9.048 -0.309 14.871 1.00 76.06 96 TYR A CA 1
ATOM 735 C C . TYR A 1 96 ? -8.973 -1.482 15.849 1.00 76.06 96 TYR A C 1
ATOM 737 O O . TYR A 1 96 ? -10.007 -2.018 16.236 1.00 76.06 96 TYR A O 1
ATOM 745 N N . LYS A 1 97 ? -7.765 -1.903 16.264 1.00 78.62 97 LYS A N 1
ATOM 746 C CA . LYS A 1 97 ? -7.548 -3.088 17.119 1.00 78.62 97 LYS A CA 1
ATOM 747 C C . LYS A 1 97 ? -8.226 -4.353 16.572 1.00 78.62 97 LYS A C 1
ATOM 749 O O . LYS A 1 97 ? -8.557 -5.254 17.343 1.00 78.62 97 LYS A O 1
ATOM 754 N N . SER A 1 98 ? -8.424 -4.423 15.252 1.00 72.38 98 SER A N 1
ATOM 755 C CA . SER A 1 98 ? -9.089 -5.560 14.621 1.00 72.38 98 SER A CA 1
ATOM 756 C C . SER A 1 98 ? -8.296 -6.847 14.868 1.00 72.38 98 SER A C 1
ATOM 758 O O . SER A 1 98 ? -7.065 -6.856 14.780 1.00 72.38 98 SER A O 1
ATOM 760 N N . GLN A 1 99 ? -9.010 -7.921 15.208 1.00 69.44 99 GLN A N 1
ATOM 761 C CA . GLN A 1 99 ? -8.433 -9.240 15.485 1.00 69.44 99 GLN A CA 1
ATOM 762 C C . GLN A 1 99 ? -8.621 -10.222 14.325 1.00 69.44 99 GLN A C 1
ATOM 764 O O . GLN A 1 99 ? -7.870 -11.190 14.230 1.00 69.44 99 GLN A O 1
ATOM 769 N N . ILE A 1 100 ? -9.616 -9.990 13.463 1.00 67.38 100 ILE A N 1
ATOM 770 C CA . ILE A 1 100 ? -10.021 -10.917 12.403 1.00 67.38 100 ILE A CA 1
ATOM 771 C C . ILE A 1 100 ? -10.344 -10.114 11.140 1.00 67.38 100 ILE A C 1
ATOM 773 O O . ILE A 1 100 ? -11.057 -9.114 11.196 1.00 67.38 100 ILE A O 1
ATOM 777 N N . VAL A 1 101 ? -9.820 -10.572 10.004 1.00 67.44 101 VAL A N 1
ATOM 778 C CA . VAL A 1 101 ? -10.179 -10.095 8.662 1.00 67.44 101 VAL A CA 1
ATOM 779 C C . VAL A 1 101 ? -11.130 -11.125 8.060 1.00 67.44 101 VAL A C 1
ATOM 781 O O . VAL A 1 101 ? -10.779 -12.300 7.981 1.00 67.44 101 VAL A O 1
ATOM 784 N N . THR A 1 102 ? -12.342 -10.710 7.699 1.00 69.25 102 THR A N 1
ATOM 785 C CA . THR A 1 102 ? -13.401 -11.609 7.207 1.00 69.25 102 THR A CA 1
ATOM 786 C C . THR A 1 102 ? -13.394 -11.779 5.693 1.00 69.25 102 THR A C 1
ATOM 788 O O . THR A 1 102 ? -13.733 -12.855 5.213 1.00 69.25 102 THR A O 1
ATOM 791 N N . ASP A 1 103 ? -13.002 -10.741 4.954 1.00 71.44 103 ASP A N 1
ATOM 792 C CA . ASP A 1 103 ? -12.882 -10.760 3.497 1.00 71.44 103 ASP A CA 1
ATOM 793 C C . ASP A 1 103 ? -11.665 -9.942 3.054 1.00 71.44 103 ASP A C 1
ATOM 795 O O . ASP A 1 103 ? -11.299 -8.953 3.699 1.00 71.44 103 ASP A O 1
ATOM 799 N N . LEU A 1 104 ? -11.020 -10.377 1.971 1.00 78.19 104 LEU A N 1
ATOM 800 C CA . LEU A 1 104 ? -9.864 -9.701 1.401 1.00 78.19 104 LEU A CA 1
ATOM 801 C C . LEU A 1 104 ? -9.882 -9.825 -0.120 1.00 78.19 104 LEU A C 1
ATOM 803 O O . LEU A 1 104 ? -9.710 -10.906 -0.681 1.00 78.19 104 LEU A O 1
ATOM 807 N N . GLN A 1 105 ? -10.041 -8.685 -0.783 1.00 80.88 105 GLN A N 1
ATOM 808 C CA . GLN A 1 105 ? -9.971 -8.585 -2.232 1.00 80.88 105 GLN A CA 1
ATOM 809 C C . GLN A 1 105 ? -8.634 -7.973 -2.634 1.00 80.88 105 GLN A C 1
ATOM 811 O O . GLN A 1 105 ? -8.136 -7.042 -2.006 1.00 80.88 105 GLN A O 1
ATOM 816 N N . THR A 1 106 ? -8.015 -8.522 -3.674 1.00 80.81 106 THR A N 1
ATOM 817 C CA . THR A 1 106 ? -6.751 -8.011 -4.209 1.00 80.81 106 THR A CA 1
ATOM 818 C C . THR A 1 106 ? -6.875 -7.843 -5.709 1.00 80.81 106 THR A C 1
ATOM 820 O O . THR A 1 106 ? -7.381 -8.724 -6.401 1.00 80.81 106 THR A O 1
ATOM 823 N N . ASN A 1 107 ? -6.378 -6.717 -6.210 1.00 83.62 107 ASN A N 1
ATOM 824 C CA . ASN A 1 107 ? -6.246 -6.461 -7.632 1.00 83.62 107 ASN A CA 1
ATOM 825 C C . ASN A 1 107 ? -4.805 -6.040 -7.928 1.00 83.62 107 ASN A C 1
ATOM 827 O O . ASN A 1 107 ? -4.242 -5.195 -7.233 1.00 83.62 107 ASN A O 1
ATOM 831 N N . CYS A 1 108 ? -4.209 -6.635 -8.956 1.00 81.06 108 CYS A N 1
ATOM 832 C CA . CYS A 1 108 ? -2.885 -6.277 -9.437 1.00 81.06 108 CYS A CA 1
ATOM 833 C C . CYS A 1 108 ? -3.022 -5.789 -10.870 1.00 81.06 108 CYS A C 1
ATOM 835 O O . CYS A 1 108 ? -3.398 -6.547 -11.762 1.00 81.06 108 CYS A O 1
ATOM 837 N N . THR A 1 109 ? -2.698 -4.519 -11.087 1.00 81.88 109 THR A N 1
ATOM 838 C CA . THR A 1 109 ? -2.708 -3.916 -12.416 1.00 81.88 109 THR A CA 1
ATOM 839 C C . THR A 1 109 ? -1.319 -3.394 -12.742 1.00 81.88 109 THR A C 1
ATOM 841 O O . THR A 1 109 ? -0.569 -2.979 -11.860 1.00 81.88 109 THR A O 1
ATOM 844 N N . SER A 1 110 ? -0.956 -3.459 -14.018 1.00 77.81 110 SER A N 1
ATOM 845 C CA . SER A 1 110 ? 0.292 -2.909 -14.529 1.00 77.81 110 SER A CA 1
ATOM 846 C C . SER A 1 110 ? -0.030 -2.081 -15.760 1.00 77.81 110 SER A C 1
ATOM 848 O O . SER A 1 110 ? -0.683 -2.564 -16.686 1.00 77.81 110 SER A O 1
ATOM 850 N N . THR A 1 111 ? 0.429 -0.835 -15.758 1.00 74.44 111 THR A N 1
ATOM 851 C CA . THR A 1 111 ? 0.279 0.075 -16.889 1.00 74.44 111 THR A CA 1
ATOM 852 C C . THR A 1 111 ? 1.664 0.402 -17.417 1.00 74.44 111 THR A C 1
ATOM 854 O O . THR A 1 111 ? 2.491 0.976 -16.710 1.00 74.44 111 THR A O 1
ATOM 857 N N . TRP A 1 112 ? 1.923 0.039 -18.670 1.00 64.06 112 TRP A N 1
ATOM 858 C CA . TRP A 1 112 ? 3.171 0.381 -19.344 1.00 64.06 112 TRP A CA 1
ATOM 859 C C . TRP A 1 112 ? 3.146 1.845 -19.782 1.00 64.06 112 TRP A C 1
ATOM 861 O O . TRP A 1 112 ? 2.264 2.260 -20.531 1.00 64.06 112 TRP A O 1
ATOM 871 N N . ILE A 1 113 ? 4.134 2.624 -19.340 1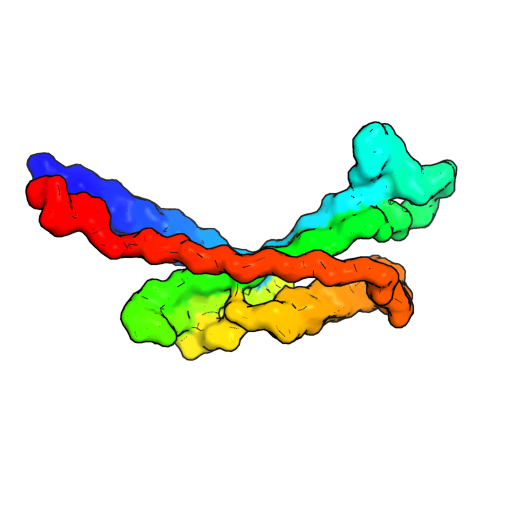.00 67.94 113 ILE A N 1
ATOM 872 C CA . ILE A 1 113 ? 4.251 4.057 -19.647 1.00 67.94 113 ILE A CA 1
ATOM 873 C C . ILE A 1 113 ? 5.352 4.299 -20.706 1.00 67.94 113 ILE A C 1
ATOM 875 O O . ILE A 1 113 ? 6.142 5.209 -20.525 1.00 67.94 113 ILE A O 1
ATOM 879 N N . VAL A 1 114 ? 5.494 3.518 -21.800 1.00 61.97 114 VAL A N 1
ATOM 880 C CA . VAL A 1 114 ? 6.387 3.907 -22.937 1.00 61.97 114 VAL A CA 1
ATOM 881 C C . VAL A 1 114 ? 6.048 3.197 -24.278 1.00 61.97 114 VAL A C 1
ATOM 883 O O . VAL A 1 114 ? 5.824 1.988 -24.226 1.00 61.97 114 VAL A O 1
ATOM 886 N N . PRO A 1 115 ? 6.115 3.847 -25.480 1.00 53.81 115 PRO A N 1
ATOM 887 C CA . PRO A 1 115 ? 6.287 5.277 -25.779 1.00 53.81 115 PRO A CA 1
ATOM 888 C C . PRO A 1 115 ? 5.202 5.864 -26.706 1.00 53.81 115 PRO A C 1
ATOM 890 O O . PRO A 1 115 ? 5.137 5.549 -27.893 1.00 53.81 115 PRO A O 1
ATOM 893 N N . SER A 1 116 ? 4.502 6.903 -26.262 1.00 51.00 116 SER A N 1
ATOM 894 C CA . SER A 1 116 ? 3.936 7.900 -27.191 1.00 51.00 116 SER A CA 1
ATOM 895 C C . SER A 1 116 ? 5.006 8.852 -27.765 1.00 51.00 116 SER A C 1
ATOM 897 O O . SER A 1 116 ? 4.688 9.740 -28.549 1.00 51.00 116 SER A O 1
ATOM 899 N N . ALA A 1 117 ? 6.283 8.658 -27.408 1.00 49.16 117 ALA A N 1
ATOM 900 C CA . ALA A 1 117 ? 7.425 9.447 -27.878 1.00 49.16 117 ALA A CA 1
ATOM 901 C C . ALA A 1 117 ? 8.096 8.919 -29.167 1.00 49.16 117 ALA A C 1
ATOM 903 O O . ALA A 1 117 ? 8.961 9.605 -29.697 1.00 49.16 117 ALA A O 1
ATOM 904 N N . PHE A 1 118 ? 7.721 7.735 -29.672 1.00 44.19 118 PHE A N 1
ATOM 905 C CA . PHE A 1 118 ? 8.287 7.150 -30.905 1.00 44.19 118 PHE A CA 1
ATOM 906 C C . PHE A 1 118 ? 7.267 7.025 -32.060 1.00 44.19 118 PHE A C 1
ATOM 908 O O . PHE A 1 118 ? 7.596 6.459 -33.097 1.00 44.19 118 PHE A O 1
ATOM 915 N N . PHE A 1 119 ? 6.045 7.556 -31.905 1.00 42.12 119 PHE A N 1
ATOM 916 C CA . PHE A 1 119 ? 4.985 7.538 -32.932 1.00 42.12 119 PHE A CA 1
ATOM 917 C C . PHE A 1 119 ? 4.575 8.943 -33.434 1.00 42.12 119 PHE A C 1
ATOM 919 O O . PHE A 1 119 ? 3.461 9.118 -33.924 1.00 42.12 119 PHE A O 1
ATOM 926 N N . PHE A 1 120 ? 5.472 9.933 -33.340 1.00 38.94 120 PHE A N 1
ATOM 927 C CA . PHE A 1 120 ? 5.363 11.238 -34.013 1.00 38.94 120 PHE A CA 1
ATOM 928 C C . PHE A 1 120 ? 6.685 11.632 -34.668 1.00 38.94 120 PHE A C 1
ATOM 930 O O . PHE A 1 120 ? 7.740 11.356 -34.054 1.00 38.94 120 PHE A O 1
#

pLDDT: mean 73.52, std 11.2, range [38.94, 88.44]

Foldseek 3Di:
DVVVVVVVVVVVVVVVQQPQAKAKDWDQDDPNHGPDPDPPDRDTDDIDIDKHFDDDPNFTQKIHDLPDGPDIDGRDDQRDPVSRVSSVVVCCCVPPVDDDDPDDDDDDDDDDCDDPPPVD

Radius of gyration: 18.53 Å; chains: 1; bounding box: 41×33×54 Å

Secondary structure (DSSP, 8-state):
-HHHHHHHHHHHHHHHHHT-S-EEEEE-EETTEES-S-TT----SEEEEE--EEEETTEEEEEE-SSSTT-EEES----SHHHHHHHHHHHHHHHH-------------------TTS--

Sequence (120 aa):
MFKKILFCSALIAAIAMTSACSSVRLGNDLNDVKLTTEANYETMGHINVDIWGIYVFNFPIFSGSSRVEGECRMFDDSVTPGNAVQLLTKYAKARYKSQIVTDLQTNCTSTWIVPSAFFF